Protein AF-A0A1F7RRV5-F1 (afdb_monomer_lite)

pLDDT: mean 81.43, std 12.95, range [45.84,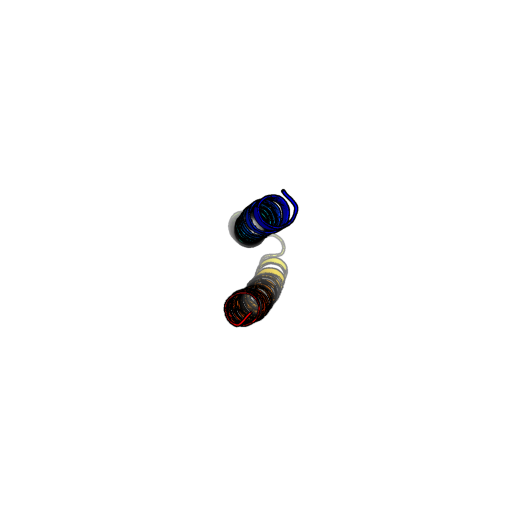 95.5]

Sequence (84 aa):
MNQQREVIKGKSIIFFQFLMLFIFYFFVGCIIAFVLNGVYNALENRDAFIHSIVIGSIVVPVFLTLTFLVSSVFWVIVREGKKD

Radius of gyration: 19.47 Å; chains: 1; bounding box: 43×14×59 Å

Structure (mmCIF, N/CA/C/O backbone):
data_AF-A0A1F7RRV5-F1
#
_entry.id   AF-A0A1F7RRV5-F1
#
loop_
_atom_site.group_PDB
_atom_site.id
_atom_site.type_symbol
_atom_site.label_atom_id
_atom_site.label_alt_id
_atom_site.label_comp_id
_atom_site.label_asym_id
_atom_site.label_entity_id
_atom_site.label_seq_id
_atom_site.pdbx_PDB_ins_code
_atom_site.Cartn_x
_atom_site.Cartn_y
_atom_site.Cartn_z
_atom_site.occupancy
_atom_site.B_iso_or_equiv
_atom_site.auth_seq_id
_atom_site.auth_comp_id
_atom_site.auth_asym_id
_atom_site.auth_atom_id
_atom_site.pdbx_PDB_model_num
ATOM 1 N N . MET A 1 1 ? -15.864 0.596 39.837 1.00 53.81 1 MET A N 1
ATOM 2 C CA . MET A 1 1 ? -14.436 0.551 39.428 1.00 53.81 1 MET A CA 1
ATOM 3 C C . MET A 1 1 ? -14.184 -0.317 38.192 1.00 53.81 1 MET A C 1
ATOM 5 O O . MET A 1 1 ? -13.427 0.125 37.337 1.00 53.81 1 MET A O 1
ATOM 9 N N . ASN A 1 2 ? -14.828 -1.482 38.033 1.00 59.88 2 ASN A N 1
ATOM 10 C CA . ASN A 1 2 ? -14.634 -2.332 36.841 1.00 59.88 2 ASN A CA 1
ATOM 11 C C . ASN A 1 2 ? -15.152 -1.697 35.537 1.00 59.88 2 ASN A C 1
ATOM 13 O O . ASN A 1 2 ? -14.445 -1.696 34.540 1.00 59.88 2 ASN A O 1
ATOM 17 N N . GLN A 1 3 ? -16.315 -1.045 35.574 1.00 55.62 3 GLN A N 1
ATOM 18 C CA . GLN A 1 3 ? -16.944 -0.456 34.385 1.00 55.62 3 GLN A CA 1
ATOM 19 C C . GLN A 1 3 ? -16.153 0.727 33.787 1.00 55.62 3 GLN A C 1
ATOM 21 O O . GLN A 1 3 ? -15.998 0.826 32.576 1.00 55.62 3 GLN A O 1
ATOM 26 N N . GLN A 1 4 ? -15.556 1.592 34.621 1.00 48.94 4 GLN A N 1
ATOM 27 C CA . GLN A 1 4 ? -14.672 2.660 34.125 1.00 48.94 4 GLN A CA 1
ATOM 28 C C . GLN A 1 4 ? -13.369 2.122 33.516 1.00 48.94 4 GLN A C 1
ATOM 30 O O . GLN A 1 4 ? -12.861 2.707 32.561 1.00 48.94 4 GLN A O 1
ATOM 35 N N . ARG A 1 5 ? -12.836 1.000 34.022 1.00 54.78 5 ARG A N 1
ATOM 36 C CA . ARG A 1 5 ? -11.656 0.350 33.430 1.00 54.78 5 ARG A CA 1
ATOM 37 C C . ARG A 1 5 ? -11.939 -0.177 32.025 1.00 54.78 5 ARG A C 1
ATOM 39 O O . ARG A 1 5 ? -11.069 -0.045 31.170 1.00 54.78 5 ARG A O 1
ATOM 46 N N . GLU A 1 6 ? -13.125 -0.728 31.780 1.00 58.44 6 GLU A N 1
ATOM 47 C CA . GLU A 1 6 ? -13.505 -1.220 30.449 1.00 58.44 6 GLU A CA 1
ATOM 48 C C . GLU A 1 6 ? -13.689 -0.086 29.439 1.00 58.44 6 GLU A C 1
ATOM 50 O O . GLU A 1 6 ? -13.168 -0.167 28.329 1.00 58.44 6 GLU A O 1
ATOM 55 N N . VAL A 1 7 ? -14.293 1.031 29.854 1.00 59.03 7 VAL A N 1
ATOM 56 C CA . VAL A 1 7 ? -14.450 2.225 29.004 1.00 59.03 7 VAL A CA 1
ATOM 57 C C . VAL A 1 7 ? -13.093 2.843 28.629 1.00 59.03 7 VAL A C 1
ATOM 59 O O . VAL A 1 7 ? -12.881 3.236 27.479 1.00 59.03 7 VAL A O 1
ATOM 62 N N . ILE A 1 8 ? -12.144 2.905 29.571 1.00 61.28 8 ILE A N 1
ATOM 63 C CA . ILE A 1 8 ? -10.785 3.416 29.314 1.00 61.28 8 ILE A CA 1
ATOM 64 C C . ILE A 1 8 ? -10.001 2.454 28.406 1.00 61.28 8 ILE A C 1
ATOM 66 O O . ILE A 1 8 ? -9.311 2.909 27.491 1.00 61.28 8 ILE A O 1
ATOM 70 N N . LYS A 1 9 ? -10.145 1.133 28.599 1.00 60.25 9 LYS A N 1
ATOM 71 C CA . LYS A 1 9 ? -9.569 0.116 27.704 1.00 60.25 9 LYS A CA 1
ATOM 72 C C . LYS A 1 9 ? -10.110 0.252 26.281 1.00 60.25 9 LYS A C 1
ATOM 74 O O . LYS A 1 9 ? -9.313 0.303 25.351 1.00 60.25 9 LYS A O 1
ATOM 79 N N . GLY A 1 10 ? -11.427 0.384 26.112 1.00 62.16 10 GLY A N 1
ATOM 80 C CA . GLY A 1 10 ? -12.064 0.548 24.801 1.00 62.16 10 GLY A CA 1
ATOM 81 C C . GLY A 1 10 ? -11.571 1.792 24.056 1.00 62.16 10 GLY A C 1
ATOM 82 O O . GLY A 1 10 ? -11.172 1.704 22.896 1.00 62.16 10 GLY A O 1
ATOM 83 N N . LYS A 1 11 ? -11.479 2.942 24.742 1.00 64.69 11 LYS A N 1
ATOM 84 C CA . LYS A 1 11 ? -10.907 4.174 24.164 1.00 64.69 11 LYS A CA 1
ATOM 85 C C . LYS A 1 11 ? -9.438 4.023 23.761 1.00 64.69 11 LYS A C 1
ATOM 87 O O . LYS A 1 11 ? -9.045 4.521 22.708 1.00 64.69 11 LYS A O 1
ATOM 92 N N . SER A 1 12 ? -8.634 3.350 24.583 1.00 67.31 12 SER A N 1
ATOM 93 C CA . SER A 1 12 ? -7.211 3.130 24.300 1.00 67.31 12 SER A CA 1
ATOM 94 C C . SER A 1 12 ? -7.000 2.203 23.097 1.00 67.31 12 SER A C 1
ATOM 96 O O . SER A 1 12 ? -6.154 2.492 22.253 1.00 67.31 12 SER A O 1
ATOM 98 N N . ILE A 1 13 ? -7.811 1.149 22.963 1.00 77.06 13 ILE A N 1
ATOM 99 C CA . ILE A 1 13 ? -7.750 0.205 21.836 1.00 77.06 13 ILE A CA 1
ATOM 100 C C . ILE A 1 13 ? -8.088 0.905 20.517 1.00 77.06 13 ILE A C 1
ATOM 102 O O . ILE A 1 13 ? -7.355 0.748 19.544 1.00 77.06 13 ILE A O 1
ATOM 106 N N . ILE A 1 14 ? -9.142 1.726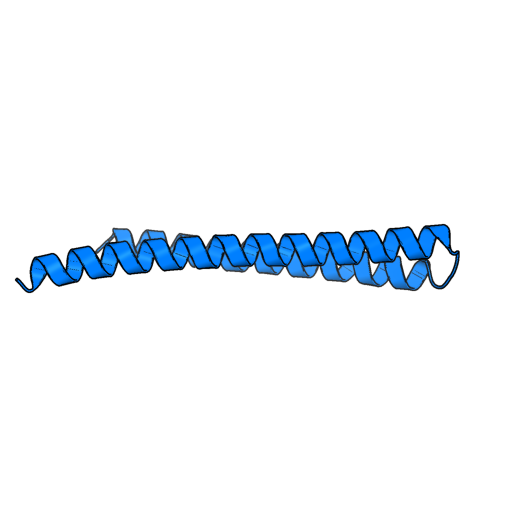 20.494 1.00 77.69 14 ILE A N 1
ATOM 107 C CA . ILE A 1 14 ? -9.537 2.487 19.299 1.00 77.69 14 ILE A CA 1
ATOM 108 C C . ILE A 1 14 ? -8.421 3.455 18.881 1.00 77.69 14 ILE A C 1
ATOM 110 O O . ILE A 1 14 ? -8.086 3.542 17.702 1.00 77.69 14 ILE A O 1
ATOM 114 N N . PHE A 1 15 ? -7.802 4.150 19.839 1.00 80.56 15 PHE A N 1
ATOM 115 C CA . PHE A 1 15 ? -6.678 5.043 19.552 1.00 80.56 15 PHE A CA 1
ATOM 116 C C . PHE A 1 15 ? -5.481 4.293 18.947 1.00 80.56 15 PHE A C 1
ATOM 118 O O . PHE A 1 15 ? -4.954 4.710 17.917 1.00 80.56 15 PHE A O 1
ATOM 125 N N . PHE A 1 16 ? -5.086 3.160 19.536 1.00 81.25 16 PHE A N 1
ATOM 126 C CA . PHE A 1 16 ? -4.011 2.315 19.001 1.00 81.25 16 PHE A CA 1
ATOM 127 C C . PHE A 1 16 ? -4.328 1.774 17.603 1.00 81.25 16 PHE A C 1
ATOM 129 O O . PHE A 1 16 ? -3.447 1.721 16.748 1.00 81.25 16 PHE A O 1
ATOM 136 N N . GLN A 1 17 ? -5.585 1.411 17.355 1.00 82.06 17 GLN A N 1
ATOM 137 C CA . GLN A 1 17 ? -6.069 0.968 16.052 1.00 82.06 17 GLN A CA 1
ATOM 138 C C . GLN A 1 17 ? -5.935 2.070 14.988 1.00 82.06 17 GLN A C 1
ATOM 140 O O . GLN A 1 17 ? -5.368 1.822 13.924 1.00 82.06 17 GLN A O 1
ATOM 145 N N . PHE A 1 18 ? -6.376 3.299 15.275 1.00 85.81 18 PHE A N 1
ATOM 146 C CA . PHE A 1 18 ? -6.190 4.432 14.359 1.00 85.81 18 PHE A CA 1
ATOM 147 C C . PHE A 1 18 ? -4.714 4.776 14.139 1.00 85.81 18 PHE A C 1
ATOM 149 O O . PHE A 1 18 ? -4.323 5.086 13.014 1.00 85.81 18 PHE A O 1
ATOM 156 N N . LEU A 1 19 ? -3.887 4.684 15.183 1.00 89.19 19 LEU A N 1
ATOM 157 C CA . LEU A 1 19 ? -2.446 4.900 15.074 1.00 89.19 19 LEU A CA 1
ATOM 158 C C . LEU A 1 19 ? -1.786 3.853 14.164 1.00 89.19 19 LEU A C 1
ATOM 160 O O . LEU A 1 19 ? -0.991 4.215 13.300 1.00 89.19 19 LEU A O 1
ATOM 164 N N . MET A 1 20 ? -2.141 2.571 14.306 1.00 86.00 20 MET A N 1
ATOM 165 C CA . MET A 1 20 ? -1.664 1.522 13.399 1.00 86.00 20 MET A CA 1
ATOM 166 C C . MET A 1 20 ? -2.097 1.778 11.956 1.00 86.00 20 MET A C 1
ATOM 168 O O . MET A 1 20 ? -1.284 1.626 11.049 1.00 86.00 20 MET A O 1
ATOM 172 N N . LEU A 1 21 ? -3.346 2.199 11.738 1.00 89.75 21 LEU A N 1
ATOM 173 C CA . LEU A 1 21 ? -3.845 2.511 10.399 1.00 89.75 21 LEU A CA 1
ATOM 174 C C . LEU A 1 21 ? -3.085 3.693 9.775 1.00 89.75 21 LEU A C 1
ATOM 176 O O . LEU A 1 21 ? -2.735 3.654 8.598 1.00 89.75 21 LEU A O 1
ATOM 180 N N . PHE A 1 22 ? -2.772 4.716 10.574 1.00 91.44 22 PHE A N 1
ATOM 181 C CA . PHE A 1 22 ? -1.951 5.845 10.143 1.00 91.44 22 PHE A CA 1
ATOM 182 C C . PHE A 1 22 ? -0.536 5.408 9.740 1.00 91.44 22 PHE A C 1
ATOM 184 O O . PHE A 1 22 ? -0.074 5.754 8.653 1.00 91.44 22 PHE A O 1
ATOM 191 N N . ILE A 1 23 ? 0.135 4.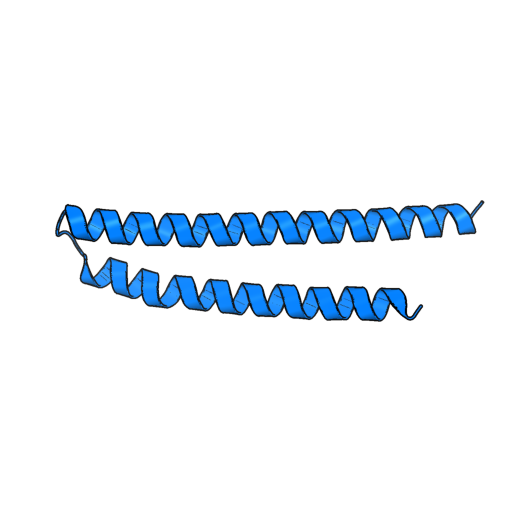608 10.578 1.00 93.25 23 ILE A N 1
ATOM 192 C CA . ILE A 1 23 ? 1.474 4.073 10.282 1.00 93.25 23 ILE A CA 1
ATOM 193 C C . ILE A 1 23 ? 1.440 3.204 9.023 1.00 93.25 23 ILE A C 1
ATOM 195 O O . ILE A 1 23 ? 2.341 3.292 8.192 1.00 93.25 23 ILE A O 1
ATOM 199 N N . PHE A 1 24 ? 0.392 2.401 8.850 1.00 90.75 24 PHE A N 1
ATOM 200 C CA . PHE A 1 24 ? 0.207 1.581 7.662 1.00 90.75 24 PHE A CA 1
ATOM 201 C C . PHE A 1 24 ? 0.079 2.435 6.392 1.00 90.75 24 PHE A C 1
ATOM 203 O O . PHE A 1 24 ? 0.804 2.193 5.430 1.00 90.75 24 PHE A O 1
ATOM 210 N N . TYR A 1 25 ? -0.761 3.475 6.383 1.00 92.88 25 TYR A N 1
ATOM 211 C CA . TYR A 1 25 ? -0.858 4.372 5.225 1.00 92.88 25 TYR A CA 1
ATOM 212 C C . TYR A 1 25 ? 0.449 5.113 4.943 1.00 92.88 25 TYR A C 1
ATOM 214 O O . TYR A 1 25 ? 0.831 5.250 3.782 1.00 92.88 25 TYR A O 1
ATOM 222 N N . PHE A 1 26 ? 1.157 5.549 5.988 1.00 94.94 26 PHE A N 1
ATOM 223 C CA . PHE A 1 26 ? 2.474 6.162 5.838 1.00 94.94 26 PHE A CA 1
ATOM 224 C C . PHE A 1 26 ? 3.473 5.188 5.201 1.00 94.94 26 PHE A C 1
ATOM 226 O O . PHE A 1 26 ? 4.146 5.538 4.235 1.00 94.94 26 PHE A O 1
ATOM 233 N N . PHE A 1 27 ? 3.505 3.940 5.674 1.00 93.31 27 PHE A N 1
ATOM 234 C CA . PHE A 1 27 ? 4.342 2.882 5.116 1.00 93.31 27 PHE A CA 1
ATOM 235 C C . PHE A 1 27 ? 4.039 2.625 3.635 1.00 93.31 27 PHE A C 1
ATOM 237 O O . PHE A 1 27 ? 4.958 2.613 2.817 1.00 93.31 27 PHE A O 1
ATOM 244 N N . VAL A 1 28 ? 2.763 2.488 3.264 1.00 93.19 28 VAL A N 1
ATOM 245 C CA . VAL A 1 28 ? 2.367 2.316 1.858 1.00 93.19 28 VAL A CA 1
ATOM 246 C C . VAL A 1 28 ? 2.784 3.523 1.015 1.00 93.19 28 VAL A C 1
ATOM 248 O O . VAL A 1 28 ? 3.318 3.346 -0.080 1.00 93.19 28 VAL A O 1
ATOM 251 N N . GLY A 1 29 ? 2.616 4.741 1.535 1.00 93.25 29 GLY A N 1
ATOM 252 C CA . GLY A 1 29 ? 3.091 5.962 0.886 1.00 93.25 29 GLY A CA 1
ATOM 253 C C . GLY A 1 29 ? 4.599 5.938 0.621 1.00 93.25 29 GLY A C 1
ATOM 254 O O . GLY A 1 29 ? 5.029 6.238 -0.492 1.00 93.25 29 GLY A O 1
ATOM 255 N N . CYS A 1 30 ? 5.403 5.509 1.599 1.00 95.50 30 CYS A N 1
ATOM 256 C CA . CYS A 1 30 ? 6.849 5.354 1.440 1.00 95.50 30 CYS A CA 1
ATOM 257 C C . CYS A 1 30 ? 7.219 4.312 0.377 1.00 95.50 30 CYS A C 1
ATOM 259 O O . CYS A 1 30 ? 8.132 4.557 -0.408 1.00 95.50 30 CYS A O 1
ATOM 261 N N . ILE A 1 31 ? 6.512 3.180 0.313 1.00 92.50 31 ILE A N 1
ATOM 262 C CA . ILE A 1 31 ? 6.744 2.156 -0.717 1.00 92.50 31 ILE A CA 1
ATOM 263 C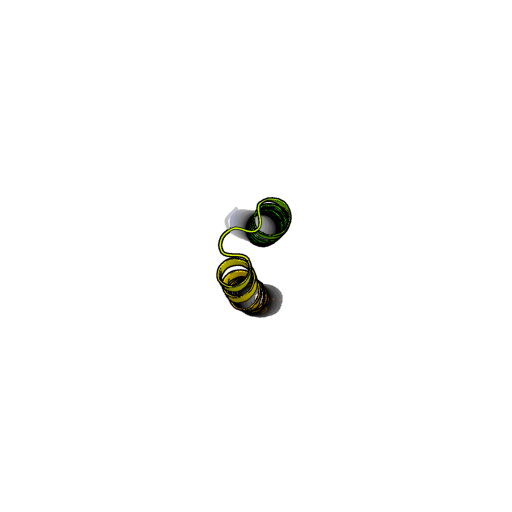 C . ILE A 1 31 ? 6.445 2.713 -2.109 1.00 92.50 31 ILE A C 1
ATOM 265 O O . ILE A 1 31 ? 7.260 2.561 -3.017 1.00 92.50 31 ILE A O 1
ATOM 269 N N . ILE A 1 32 ? 5.313 3.399 -2.282 1.00 92.25 32 ILE A N 1
ATOM 270 C CA . ILE A 1 32 ? 4.951 4.009 -3.567 1.00 92.25 32 ILE A CA 1
ATOM 271 C C . ILE A 1 32 ? 5.993 5.061 -3.966 1.00 92.25 32 ILE A C 1
ATOM 273 O O . ILE A 1 32 ? 6.464 5.048 -5.101 1.00 92.25 32 ILE A O 1
ATOM 277 N N . ALA A 1 33 ? 6.410 5.927 -3.039 1.00 93.38 33 ALA A N 1
ATOM 278 C CA . ALA A 1 33 ? 7.445 6.927 -3.294 1.00 93.38 33 ALA A CA 1
ATOM 279 C C . ALA A 1 33 ? 8.791 6.286 -3.674 1.00 93.38 33 ALA A C 1
ATOM 281 O O . ALA A 1 33 ? 9.433 6.730 -4.623 1.00 93.38 33 ALA A O 1
ATOM 282 N N . PHE A 1 34 ? 9.194 5.215 -2.987 1.00 92.44 34 PHE A N 1
ATOM 283 C CA . PHE A 1 34 ? 10.411 4.462 -3.293 1.00 92.44 34 PHE A CA 1
ATOM 284 C C . PHE A 1 34 ? 10.372 3.863 -4.704 1.00 92.44 34 PHE A C 1
ATOM 286 O O . PHE A 1 34 ? 11.327 4.002 -5.466 1.00 92.44 34 PHE A O 1
ATOM 293 N N . VAL A 1 35 ? 9.250 3.246 -5.073 1.00 91.69 35 VAL A N 1
ATOM 294 C CA . VAL A 1 35 ? 9.041 2.658 -6.400 1.00 91.69 35 VAL A CA 1
ATOM 295 C C . VAL A 1 35 ? 9.079 3.727 -7.492 1.00 91.69 35 VAL A C 1
ATOM 297 O O . VAL A 1 35 ? 9.779 3.553 -8.488 1.00 91.69 35 VAL A O 1
ATOM 300 N N . LEU A 1 36 ? 8.374 4.846 -7.302 1.00 89.62 36 LEU A N 1
ATOM 301 C CA . LEU A 1 36 ? 8.376 5.959 -8.254 1.00 89.62 36 LEU A CA 1
ATOM 302 C C . LEU A 1 36 ? 9.770 6.571 -8.405 1.00 89.62 36 LEU A C 1
ATOM 304 O O . LEU A 1 36 ? 10.191 6.846 -9.525 1.00 89.62 36 LEU A O 1
ATOM 308 N N . ASN A 1 37 ? 10.509 6.720 -7.305 1.00 90.75 37 ASN A N 1
ATOM 309 C CA . ASN A 1 37 ? 11.891 7.187 -7.335 1.00 90.75 37 ASN A CA 1
ATOM 310 C C . ASN A 1 37 ? 12.804 6.212 -8.099 1.00 90.75 37 ASN A C 1
ATOM 312 O O . ASN A 1 37 ? 13.630 6.639 -8.899 1.00 90.75 37 ASN A O 1
ATOM 316 N N . GLY A 1 38 ? 12.624 4.900 -7.916 1.00 87.69 38 GLY A N 1
ATOM 317 C CA . GLY A 1 38 ? 13.346 3.876 -8.675 1.00 87.69 38 GLY A CA 1
ATOM 318 C C . GLY A 1 38 ? 13.040 3.913 -10.176 1.00 87.69 38 GLY A C 1
ATOM 319 O O . GLY A 1 38 ? 13.952 3.788 -10.993 1.00 87.69 38 GLY A O 1
ATOM 320 N N . VAL A 1 39 ? 11.777 4.142 -10.552 1.00 86.88 39 VAL A N 1
ATOM 321 C CA . VAL A 1 39 ? 11.368 4.310 -11.958 1.00 86.88 39 VAL A CA 1
ATOM 322 C C . VAL A 1 39 ? 11.954 5.592 -12.551 1.00 86.88 39 VAL A C 1
ATOM 324 O O . VAL A 1 39 ? 12.487 5.552 -13.657 1.00 86.88 39 VAL A O 1
ATOM 327 N N . TYR A 1 40 ? 11.907 6.706 -11.816 1.00 86.81 40 TYR A N 1
ATOM 328 C CA . TYR A 1 40 ? 12.483 7.983 -12.241 1.00 86.81 40 TYR A CA 1
ATOM 329 C C . TYR A 1 40 ? 14.002 7.883 -12.439 1.00 86.81 40 TYR A C 1
ATOM 331 O O . TYR A 1 40 ? 14.525 8.278 -13.477 1.00 86.81 40 TYR A O 1
ATOM 339 N N . ASN A 1 41 ? 14.710 7.259 -11.499 1.00 87.12 41 ASN A N 1
ATOM 340 C CA . ASN A 1 41 ? 16.152 7.067 -11.607 1.00 87.12 41 ASN A CA 1
ATOM 341 C C . ASN A 1 41 ? 16.534 6.139 -12.779 1.00 87.12 41 ASN A C 1
ATOM 343 O O . ASN A 1 41 ? 17.540 6.364 -13.449 1.00 87.12 41 ASN A O 1
ATOM 347 N N . ALA A 1 42 ? 15.728 5.111 -13.065 1.00 85.12 42 ALA A N 1
ATOM 348 C CA . ALA A 1 42 ? 15.942 4.227 -14.216 1.00 85.12 42 ALA A CA 1
ATOM 349 C C . ALA A 1 42 ? 15.638 4.910 -15.565 1.00 85.12 42 ALA A C 1
ATOM 351 O O . ALA A 1 42 ? 16.271 4.599 -16.573 1.00 85.12 42 ALA A O 1
ATOM 352 N N . LEU A 1 43 ? 14.693 5.858 -15.588 1.00 82.56 43 LEU A N 1
ATOM 353 C CA . LEU A 1 43 ? 14.440 6.734 -16.737 1.00 82.56 43 LEU A CA 1
ATOM 354 C C . LEU A 1 43 ? 15.646 7.624 -17.038 1.00 82.56 43 LEU A C 1
ATOM 356 O O . LEU A 1 43 ? 16.069 7.721 -18.189 1.00 82.56 43 LEU A O 1
ATOM 360 N N . GLU A 1 44 ? 16.189 8.266 -16.004 1.00 84.12 44 GLU A N 1
ATOM 361 C CA . GLU A 1 44 ? 17.275 9.237 -16.132 1.00 84.12 44 GLU A CA 1
ATOM 362 C C . GLU A 1 44 ? 18.594 8.575 -16.553 1.00 84.12 44 GLU A C 1
ATOM 364 O O . GLU A 1 44 ? 19.267 9.059 -17.462 1.00 84.12 44 GLU A O 1
ATOM 369 N N . ASN A 1 45 ? 18.922 7.418 -15.972 1.00 83.44 45 ASN A N 1
ATOM 370 C CA . ASN A 1 45 ? 20.185 6.725 -16.239 1.00 83.44 45 ASN A CA 1
ATOM 371 C C . ASN A 1 45 ? 20.140 5.771 -17.447 1.00 83.44 45 ASN A C 1
ATOM 373 O O . ASN A 1 45 ? 21.155 5.167 -17.776 1.00 83.44 45 ASN A O 1
ATOM 377 N N . ARG A 1 46 ? 18.985 5.613 -18.118 1.00 71.12 46 ARG A N 1
ATOM 378 C CA . ARG A 1 46 ? 18.734 4.661 -19.230 1.00 71.12 46 ARG A CA 1
ATOM 379 C C . ARG A 1 46 ? 19.036 3.181 -18.942 1.00 71.12 46 ARG A C 1
ATOM 381 O O . ARG A 1 46 ? 18.837 2.347 -19.826 1.00 71.12 46 ARG A O 1
ATOM 388 N N . ASP A 1 47 ? 19.431 2.836 -17.725 1.00 65.50 47 ASP A N 1
ATOM 389 C CA . ASP A 1 47 ? 19.683 1.464 -17.304 1.00 65.50 47 ASP A CA 1
ATOM 390 C C . ASP A 1 47 ? 18.394 0.789 -16.824 1.00 65.50 47 ASP A C 1
ATOM 392 O O . ASP A 1 47 ? 17.673 1.298 -15.967 1.00 65.50 47 ASP A O 1
ATOM 396 N N . ALA A 1 48 ? 18.104 -0.392 -17.380 1.00 68.94 48 ALA A N 1
ATOM 397 C CA . ALA A 1 48 ? 17.040 -1.298 -16.928 1.00 68.94 48 ALA A CA 1
ATOM 398 C C . ALA A 1 48 ? 15.623 -0.682 -16.796 1.00 68.94 48 ALA A C 1
ATOM 400 O O . ALA A 1 48 ? 14.779 -1.215 -16.071 1.00 68.94 48 ALA A O 1
ATOM 401 N N . PHE A 1 49 ? 15.324 0.388 -17.541 1.00 76.75 49 PHE A N 1
ATOM 402 C CA . PHE A 1 49 ? 14.044 1.111 -17.511 1.00 76.75 49 PHE A CA 1
ATOM 403 C C . PHE A 1 49 ? 12.809 0.198 -17.608 1.00 76.75 49 PHE A C 1
ATOM 405 O O . PHE A 1 49 ? 11.869 0.337 -16.824 1.00 76.75 49 PHE A O 1
ATOM 412 N N . ILE A 1 50 ? 12.834 -0.783 -18.517 1.00 78.62 50 ILE A N 1
ATOM 413 C CA . ILE A 1 50 ? 11.727 -1.735 -18.699 1.00 78.62 50 ILE A CA 1
ATOM 414 C C . ILE A 1 50 ? 11.480 -2.545 -17.418 1.00 78.62 50 ILE A C 1
ATOM 416 O O . ILE A 1 50 ? 10.333 -2.709 -17.011 1.00 78.62 50 ILE A O 1
ATOM 420 N N . HIS A 1 51 ? 12.535 -3.008 -16.743 1.00 81.56 51 HIS A N 1
ATOM 421 C CA . HIS A 1 51 ? 12.396 -3.774 -15.504 1.00 81.56 51 HIS A CA 1
ATOM 422 C C . HIS A 1 51 ? 11.840 -2.916 -14.363 1.00 81.56 51 HIS A C 1
ATOM 424 O O . HIS A 1 51 ? 10.934 -3.362 -13.660 1.00 81.56 51 HIS A O 1
ATOM 430 N N . SER A 1 52 ? 12.301 -1.670 -14.221 1.00 82.94 52 SER A N 1
ATOM 431 C CA . SER A 1 52 ? 11.784 -0.750 -13.199 1.00 82.94 52 SER A CA 1
ATOM 432 C C . SER A 1 52 ? 10.313 -0.383 -13.406 1.00 82.94 52 SER A C 1
ATOM 434 O O . SER A 1 52 ? 9.557 -0.371 -12.434 1.00 82.94 52 SER A O 1
ATOM 436 N N . ILE A 1 53 ? 9.861 -0.149 -14.646 1.00 85.31 53 ILE A N 1
ATOM 437 C CA . ILE A 1 53 ? 8.430 0.079 -14.919 1.00 85.31 53 ILE A CA 1
ATOM 438 C C . ILE A 1 53 ? 7.607 -1.153 -14.568 1.00 85.31 53 ILE A C 1
ATOM 440 O O . ILE A 1 53 ? 6.561 -1.015 -13.939 1.00 85.31 53 ILE A O 1
ATOM 444 N N . VAL A 1 54 ? 8.057 -2.347 -14.967 1.00 87.75 54 VAL A N 1
ATOM 445 C CA . VAL A 1 54 ? 7.323 -3.590 -14.694 1.00 87.75 54 VAL A CA 1
ATOM 446 C C . VAL A 1 54 ? 7.163 -3.780 -13.189 1.00 87.75 54 VAL A C 1
ATOM 448 O O . VAL A 1 54 ? 6.044 -3.985 -12.720 1.00 87.75 54 VAL A O 1
ATOM 451 N N . ILE A 1 55 ? 8.239 -3.606 -12.417 1.00 86.94 55 ILE A N 1
ATOM 452 C CA . ILE A 1 55 ? 8.186 -3.648 -10.952 1.00 86.94 55 ILE A CA 1
ATOM 453 C C . ILE A 1 55 ? 7.196 -2.603 -10.429 1.00 86.94 55 ILE A C 1
ATOM 455 O O . ILE A 1 55 ? 6.325 -2.943 -9.632 1.00 86.94 55 ILE A O 1
ATOM 459 N N . GLY A 1 56 ? 7.254 -1.361 -10.914 1.00 87.88 56 GLY A N 1
ATOM 460 C CA . GLY A 1 56 ? 6.326 -0.321 -10.477 1.00 87.88 56 GLY A CA 1
ATOM 461 C C . GLY A 1 56 ? 4.861 -0.632 -10.780 1.00 87.88 56 GLY A C 1
ATOM 462 O O . GLY A 1 56 ? 4.001 -0.468 -9.914 1.00 87.88 56 GLY A O 1
ATOM 463 N N . SER A 1 57 ? 4.591 -1.169 -11.968 1.00 88.75 57 SER A N 1
ATOM 464 C CA . SER A 1 57 ? 3.255 -1.556 -12.422 1.00 88.75 57 SER A CA 1
ATOM 465 C C . SER A 1 57 ? 2.653 -2.730 -11.647 1.00 88.75 57 SER A C 1
ATOM 467 O O . SER A 1 57 ? 1.439 -2.890 -11.655 1.00 88.75 57 SER A O 1
ATOM 469 N N . ILE A 1 58 ? 3.472 -3.528 -10.954 1.00 92.12 58 ILE A N 1
ATOM 470 C CA . ILE A 1 58 ? 3.019 -4.645 -10.113 1.00 92.12 58 ILE A CA 1
ATOM 471 C C . ILE A 1 58 ? 2.939 -4.210 -8.649 1.00 92.12 58 ILE A C 1
ATOM 473 O O . ILE A 1 58 ? 1.922 -4.419 -7.988 1.00 92.12 58 ILE A O 1
ATOM 477 N N . VAL A 1 59 ? 3.996 -3.578 -8.135 1.00 90.31 59 VAL A N 1
ATOM 478 C CA . VAL A 1 59 ? 4.106 -3.220 -6.718 1.00 90.31 59 VAL A CA 1
ATOM 479 C C . VAL A 1 59 ? 3.041 -2.194 -6.334 1.00 90.31 59 VAL A C 1
ATOM 481 O O . VAL A 1 59 ? 2.375 -2.378 -5.318 1.00 90.31 59 VAL A O 1
ATOM 484 N N . VAL A 1 60 ? 2.803 -1.158 -7.148 1.00 90.75 60 VAL A N 1
ATOM 485 C CA . VAL A 1 60 ? 1.814 -0.122 -6.804 1.00 90.75 60 VAL A CA 1
ATOM 48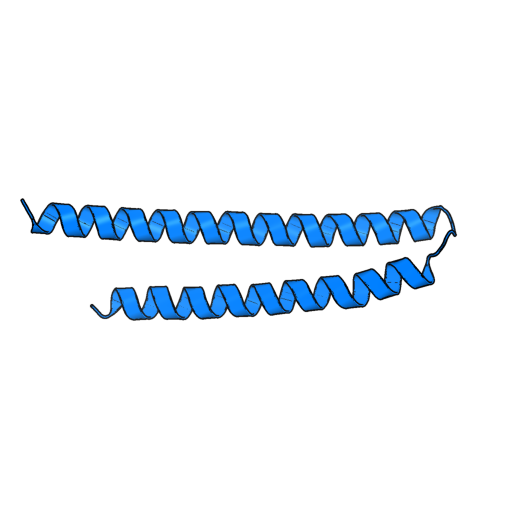6 C C . VAL A 1 60 ? 0.395 -0.708 -6.687 1.00 90.75 60 VAL A C 1
ATOM 488 O O . VAL A 1 60 ? -0.212 -0.537 -5.628 1.00 90.75 60 VAL A O 1
ATOM 491 N N . PRO A 1 61 ? -0.144 -1.463 -7.668 1.00 92.94 61 PRO A N 1
ATOM 492 C CA . PRO A 1 61 ? -1.468 -2.075 -7.528 1.00 92.94 61 PRO A CA 1
ATOM 493 C C . PRO A 1 61 ? -1.578 -3.091 -6.390 1.00 92.94 61 PRO A C 1
ATOM 495 O O . PRO A 1 61 ? -2.611 -3.140 -5.719 1.00 92.94 61 PRO A O 1
ATOM 498 N N . VAL A 1 62 ? -0.528 -3.882 -6.136 1.00 94.00 62 VAL A N 1
ATOM 499 C CA . VAL A 1 62 ? -0.509 -4.846 -5.023 1.00 94.00 62 VAL A CA 1
ATOM 500 C C . VAL A 1 62 ? -0.667 -4.121 -3.689 1.00 94.00 62 VAL A C 1
ATOM 502 O O . VAL A 1 62 ? -1.540 -4.474 -2.894 1.00 94.00 62 VAL A O 1
ATOM 505 N N . PHE A 1 63 ? 0.115 -3.066 -3.462 1.00 91.81 63 PHE A N 1
ATOM 506 C CA . PHE A 1 63 ? 0.042 -2.291 -2.226 1.00 91.81 63 PHE A CA 1
ATOM 507 C C . PHE A 1 63 ? -1.260 -1.495 -2.101 1.00 91.81 63 PHE A C 1
ATOM 509 O O . PHE A 1 63 ? -1.795 -1.390 -0.997 1.00 91.81 63 PHE A O 1
ATOM 516 N N . LEU A 1 64 ? -1.831 -1.003 -3.203 1.00 92.31 64 LEU A N 1
ATOM 517 C CA . LEU A 1 64 ? -3.163 -0.387 -3.193 1.00 92.31 64 LEU A CA 1
ATOM 518 C C . LEU A 1 64 ? -4.261 -1.398 -2.835 1.00 92.31 64 LEU A C 1
ATOM 520 O O . LEU A 1 64 ? -5.138 -1.091 -2.030 1.00 92.31 64 LEU A O 1
ATOM 524 N N . THR A 1 65 ? -4.190 -2.618 -3.369 1.00 93.62 65 THR A N 1
ATOM 525 C CA . THR A 1 65 ? -5.154 -3.690 -3.067 1.00 93.62 65 THR A CA 1
ATOM 526 C C . THR A 1 65 ? -5.069 -4.108 -1.600 1.00 93.62 65 THR A C 1
ATOM 528 O O . THR A 1 65 ? -6.088 -4.200 -0.917 1.00 93.62 65 THR A O 1
ATOM 531 N N . LEU A 1 66 ? -3.849 -4.291 -1.086 1.00 92.19 66 LEU A N 1
ATOM 532 C CA . LEU A 1 66 ? -3.594 -4.531 0.336 1.00 92.19 66 LEU A CA 1
ATOM 533 C C . LEU A 1 66 ? -4.132 -3.395 1.202 1.00 92.19 66 LEU A C 1
ATOM 535 O O . LEU A 1 66 ? -4.765 -3.654 2.222 1.00 92.19 66 LEU A O 1
ATOM 539 N N . THR A 1 67 ? -3.929 -2.149 0.773 1.00 92.12 67 THR A N 1
ATOM 540 C CA . THR A 1 67 ? -4.451 -0.974 1.475 1.00 92.12 67 THR A CA 1
ATOM 541 C C . THR A 1 67 ? -5.961 -1.026 1.578 1.00 92.12 67 THR A C 1
ATOM 543 O O . THR A 1 67 ? -6.497 -0.939 2.677 1.00 92.12 67 THR A O 1
ATOM 546 N N . PHE A 1 68 ? -6.645 -1.260 0.460 1.00 92.50 68 PHE A N 1
ATOM 547 C CA . PHE A 1 68 ? -8.097 -1.379 0.433 1.00 92.50 68 PHE A CA 1
ATOM 548 C C . PHE A 1 68 ? -8.608 -2.502 1.345 1.00 92.50 68 PHE A C 1
ATOM 550 O O . PHE A 1 68 ? -9.590 -2.319 2.068 1.00 92.50 68 PHE A O 1
ATOM 557 N N . LEU A 1 69 ? -7.929 -3.652 1.346 1.00 93.06 69 LEU A N 1
ATOM 558 C CA . LEU A 1 69 ? -8.297 -4.796 2.173 1.00 93.06 69 LEU A CA 1
ATOM 559 C C . LEU A 1 69 ? -8.134 -4.489 3.668 1.00 93.06 69 LEU A C 1
ATOM 561 O O . LEU A 1 69 ? -9.067 -4.711 4.438 1.00 93.06 69 LEU A O 1
ATOM 565 N N . VAL A 1 70 ? -7.001 -3.906 4.072 1.00 90.56 70 VAL A N 1
ATOM 566 C CA . VAL A 1 70 ? -6.753 -3.488 5.461 1.00 90.56 70 VAL A CA 1
ATOM 567 C C . VAL A 1 70 ? -7.771 -2.435 5.905 1.00 90.56 70 VAL A C 1
ATOM 569 O O . VAL A 1 70 ? -8.364 -2.582 6.973 1.00 90.56 70 VAL A O 1
ATOM 572 N N . SER A 1 71 ? -8.051 -1.422 5.080 1.00 89.31 71 SER A N 1
ATOM 573 C CA . SER A 1 71 ? -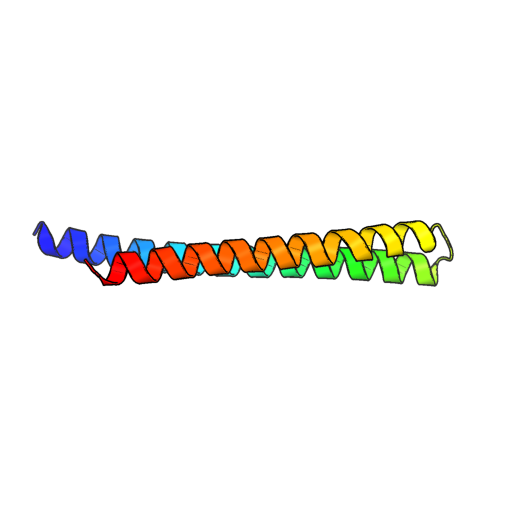9.073 -0.406 5.370 1.00 89.31 71 SER A CA 1
ATOM 574 C C . SER A 1 71 ? -10.474 -1.009 5.509 1.00 89.31 71 SER A C 1
ATOM 576 O O . SER A 1 71 ? -11.228 -0.608 6.394 1.00 89.31 71 SER A O 1
ATOM 578 N N . SER A 1 72 ? -10.823 -1.988 4.670 1.00 89.12 72 SER A N 1
ATOM 579 C CA . SER A 1 72 ? -12.125 -2.665 4.712 1.00 89.12 72 SER A CA 1
ATOM 580 C C . SER A 1 72 ? -12.288 -3.499 5.980 1.00 89.12 72 SER A C 1
ATOM 582 O O . SER A 1 72 ? -13.307 -3.391 6.660 1.00 89.12 72 SER A O 1
ATOM 584 N N . VAL A 1 73 ? -11.270 -4.285 6.343 1.00 88.25 73 VAL A N 1
ATOM 585 C CA . VAL A 1 73 ? -11.260 -5.065 7.590 1.00 88.25 73 VAL A CA 1
ATOM 586 C C . VAL A 1 73 ? -11.347 -4.136 8.799 1.00 88.25 73 VAL A C 1
ATOM 588 O O . VAL A 1 73 ? -12.153 -4.367 9.698 1.00 88.25 73 VAL A O 1
ATOM 591 N N . PHE A 1 74 ? -10.586 -3.041 8.795 1.00 86.38 74 PHE A N 1
ATOM 592 C CA . PHE A 1 74 ? -10.638 -2.034 9.851 1.00 86.38 74 PHE A CA 1
ATOM 593 C C . PHE A 1 74 ? -12.040 -1.441 10.010 1.00 86.38 74 PHE A C 1
ATOM 595 O O . PHE A 1 74 ? -12.557 -1.336 11.122 1.00 86.38 74 PHE A O 1
ATOM 602 N N . TRP A 1 75 ? -12.682 -1.087 8.895 1.00 84.19 75 TRP A N 1
ATOM 603 C CA . TRP A 1 75 ? -14.038 -0.553 8.896 1.00 84.19 75 TRP A CA 1
ATOM 604 C C . TRP A 1 75 ? -15.047 -1.535 9.496 1.00 84.19 75 TRP A C 1
ATOM 606 O O . TRP A 1 75 ? -15.895 -1.131 10.294 1.00 84.19 75 TRP A O 1
ATOM 616 N N . VAL A 1 76 ? -14.944 -2.821 9.146 1.00 85.38 76 VAL A N 1
ATOM 617 C CA . VAL A 1 76 ? -15.795 -3.879 9.709 1.00 85.38 76 VAL A CA 1
ATOM 618 C C . VAL A 1 76 ? -15.582 -3.998 11.218 1.00 85.38 76 VAL A C 1
ATOM 620 O O . VAL A 1 76 ? -16.560 -3.917 11.956 1.00 85.38 76 VAL A O 1
ATOM 623 N N . ILE A 1 77 ? -14.332 -4.070 11.687 1.00 81.38 77 ILE A N 1
ATOM 624 C CA . ILE A 1 77 ? -14.004 -4.182 13.120 1.00 81.38 77 ILE A CA 1
ATOM 625 C C . ILE A 1 77 ? -14.549 -2.988 13.912 1.00 81.38 77 ILE A C 1
ATOM 627 O O . ILE A 1 77 ? -15.178 -3.169 14.951 1.00 81.38 77 ILE A O 1
ATOM 631 N N . VAL A 1 78 ? -14.361 -1.759 13.420 1.00 78.31 78 VAL A N 1
ATOM 632 C CA . VAL A 1 78 ? -14.885 -0.552 14.083 1.00 78.31 78 VAL A CA 1
ATOM 633 C C . VAL A 1 78 ? -16.415 -0.536 14.091 1.00 78.31 78 VAL A C 1
ATOM 635 O O . VAL A 1 78 ? -17.022 -0.036 15.038 1.00 78.31 78 VAL A O 1
ATOM 638 N N . ARG A 1 79 ? -17.058 -1.055 13.039 1.00 77.44 79 ARG A N 1
ATOM 639 C CA . ARG A 1 79 ? -18.520 -1.134 12.956 1.00 77.44 79 ARG A CA 1
ATOM 640 C C . ARG A 1 79 ? -19.089 -2.193 13.897 1.00 77.44 79 ARG A C 1
ATOM 642 O O . ARG A 1 79 ? -20.155 -1.959 14.458 1.00 77.44 79 ARG A O 1
ATOM 649 N N . GLU A 1 80 ? -18.416 -3.327 14.055 1.00 75.44 80 GLU A N 1
ATOM 650 C CA . GLU A 1 80 ? -18.809 -4.386 14.989 1.00 75.44 80 GLU A CA 1
ATOM 651 C C . GLU A 1 80 ? -18.564 -3.966 16.440 1.00 75.44 80 GLU A C 1
ATOM 653 O O . GLU A 1 80 ? -19.495 -4.008 17.232 1.00 75.44 80 GLU A O 1
ATOM 658 N N . GLY A 1 81 ? -17.401 -3.392 16.759 1.00 64.00 81 GLY A N 1
ATOM 659 C CA . GLY A 1 81 ? -17.091 -2.882 18.103 1.00 64.00 81 GLY A CA 1
ATOM 660 C C . GLY A 1 81 ? -17.901 -1.654 18.552 1.00 64.00 81 GLY A C 1
ATOM 661 O O . GLY A 1 81 ? -17.669 -1.147 19.644 1.00 64.00 81 GLY A O 1
ATOM 662 N N . LYS A 1 82 ? -18.811 -1.141 17.712 1.00 59.44 82 LYS A N 1
ATOM 663 C CA . LYS A 1 82 ? -19.797 -0.095 18.050 1.00 59.44 82 LYS A CA 1
ATOM 664 C C . LYS A 1 82 ? -21.216 -0.635 18.263 1.00 59.44 82 LYS A C 1
ATOM 666 O O . LYS A 1 82 ? -22.094 0.148 18.622 1.00 59.44 82 LYS A O 1
ATOM 671 N N . LYS A 1 83 ? -21.472 -1.900 17.916 1.00 54.50 83 LYS A N 1
ATOM 672 C CA . LYS A 1 83 ? -22.784 -2.546 18.075 1.00 54.50 83 LYS A CA 1
ATOM 673 C C . LYS A 1 83 ? -22.951 -3.220 19.439 1.00 54.50 83 LYS A C 1
ATOM 675 O O . LYS A 1 83 ? -24.096 -3.478 19.802 1.00 54.50 83 LYS A O 1
ATOM 680 N N . ASP A 1 84 ? -21.846 -3.451 20.142 1.00 45.84 84 ASP A N 1
ATOM 681 C CA . ASP A 1 84 ? -21.790 -3.833 21.558 1.00 45.84 84 ASP A CA 1
ATOM 682 C C . ASP A 1 84 ? -21.667 -2.587 22.453 1.00 45.84 84 ASP A C 1
ATOM 684 O O . ASP A 1 84 ? -22.254 -2.589 23.559 1.00 45.84 84 ASP A O 1
#

Foldseek 3Di:
DVVVVVVVVLVVVVVVLVVVLVVLVVVLVVQLVVLVVQLVVCVVVVPPNVVSVVCNVPSNVVSVVVNVVSVVVSVVVVVVSVVD

Secondary structure (DSSP, 8-state):
-HHHHHHHHHHHHHHHHHHHHHHHHHHHHHHHHHHHHHHHHHHHH-SSHHHHHHHHHHHHHHHHHHHHHHHHHHHHHHHHTTT-

Organism: NCBI:txid1817880